Protein AF-A0A7V2H931-F1 (afdb_monomer_lite)

Foldseek 3Di:
DDDDPPPPPPPPVLVVLLVVLLVVLVCLLVVLLVVLVVVVLPPDPLSCLSNVLSVQLVVLSVVCVVDLAQVSLVSNLVSLVVLLVQLVVQLVVLLVVLLVVLCVVPVPDDPVVSSVCSCPDPPVNSNSSVSSNVSSVSSVSSSVVRPNNDDPPDD

pLDDT: mean 90.95, std 13.72, range [40.28, 98.75]

Structure (mmCIF, N/CA/C/O backbone):
data_AF-A0A7V2H931-F1
#
_entry.id   AF-A0A7V2H931-F1
#
loop_
_atom_site.group_PDB
_atom_site.id
_atom_site.type_symbol
_atom_site.label_atom_id
_atom_site.label_alt_id
_atom_site.label_comp_id
_atom_site.label_asym_id
_atom_site.label_entity_id
_atom_site.label_seq_id
_atom_site.pdbx_PDB_ins_code
_atom_site.Cartn_x
_atom_site.Cartn_y
_atom_site.Cartn_z
_atom_site.occupancy
_atom_site.B_iso_or_equiv
_atom_site.auth_seq_id
_atom_site.auth_comp_id
_atom_site.auth_asym_id
_atom_site.auth_atom_id
_atom_site.pdbx_PDB_model_num
ATOM 1 N N . MET A 1 1 ? -4.716 -12.728 55.511 1.00 48.19 1 MET A N 1
ATOM 2 C CA . MET A 1 1 ? -3.733 -12.574 54.416 1.00 48.19 1 MET A CA 1
ATOM 3 C C . MET A 1 1 ? -4.238 -13.385 53.232 1.00 48.19 1 MET A C 1
ATOM 5 O O . MET A 1 1 ? -4.084 -14.595 53.229 1.00 48.19 1 MET A O 1
ATOM 9 N N . SER A 1 2 ? -4.952 -12.740 52.305 1.00 45.22 2 SER A N 1
ATOM 10 C CA . SER A 1 2 ? -5.508 -13.366 51.097 1.00 45.22 2 SER A CA 1
ATOM 11 C C . SER A 1 2 ? -4.669 -12.913 49.911 1.00 45.22 2 SER A C 1
ATOM 13 O O . SER A 1 2 ? -4.841 -11.803 49.411 1.00 45.22 2 SER A O 1
ATOM 15 N N . ASN A 1 3 ? -3.719 -13.759 49.526 1.00 56.00 3 ASN A N 1
ATOM 16 C CA . ASN A 1 3 ? -2.881 -13.583 48.352 1.00 56.00 3 ASN A CA 1
ATOM 17 C C . ASN A 1 3 ? -3.693 -14.025 47.123 1.00 56.00 3 ASN A C 1
ATOM 19 O O . ASN A 1 3 ? -3.923 -15.217 46.941 1.00 56.00 3 ASN A O 1
ATOM 23 N N . GLY A 1 4 ? -4.213 -13.078 46.341 1.00 46.97 4 GLY A N 1
ATOM 24 C CA . GLY A 1 4 ? -5.075 -13.394 45.193 1.00 46.97 4 GLY A CA 1
ATOM 25 C C . GLY A 1 4 ? -5.159 -12.320 44.108 1.00 46.97 4 GLY A C 1
ATOM 26 O O . GLY A 1 4 ? -5.902 -12.487 43.147 1.00 46.97 4 GLY A O 1
ATOM 27 N N . SER A 1 5 ? -4.408 -11.220 44.221 1.00 52.66 5 SER A N 1
ATOM 28 C CA . SER A 1 5 ? -4.374 -10.153 43.208 1.00 52.66 5 SER A CA 1
ATOM 29 C C . SER A 1 5 ? -3.310 -10.365 42.121 1.00 52.66 5 SER A C 1
ATOM 31 O O . SER A 1 5 ? -3.172 -9.527 41.232 1.00 52.66 5 SER A O 1
ATOM 33 N N . GLU A 1 6 ? -2.597 -11.495 42.129 1.00 48.12 6 GLU A N 1
ATOM 34 C CA . GLU A 1 6 ? -1.567 -11.848 41.139 1.00 48.12 6 GLU A CA 1
ATOM 35 C C . GLU A 1 6 ? -2.124 -12.547 39.886 1.00 48.12 6 GLU A C 1
ATOM 37 O O . GLU A 1 6 ? -1.419 -13.269 39.184 1.00 48.12 6 GLU A O 1
ATOM 42 N N . SER A 1 7 ? -3.376 -12.272 39.517 1.00 47.91 7 SER A N 1
ATOM 43 C CA . SER A 1 7 ? -3.783 -12.399 38.116 1.00 47.91 7 SER A CA 1
ATOM 44 C C . SER A 1 7 ? -3.151 -11.240 37.346 1.00 47.91 7 SER A C 1
ATOM 46 O O . SER A 1 7 ? -3.799 -10.233 37.047 1.00 47.91 7 SER A O 1
ATOM 48 N N . SER A 1 8 ? -1.854 -11.388 37.068 1.00 49.25 8 SER A N 1
ATOM 49 C CA . SER A 1 8 ? -1.109 -10.673 36.040 1.00 49.25 8 SER A CA 1
ATOM 50 C C . SER A 1 8 ? -2.055 -10.246 34.923 1.00 49.25 8 SER A C 1
ATOM 52 O O . SER A 1 8 ? -2.724 -11.084 34.315 1.00 49.25 8 SER A O 1
ATOM 54 N N . ARG A 1 9 ? -2.144 -8.933 34.680 1.00 52.16 9 ARG A N 1
ATOM 55 C CA . ARG A 1 9 ? -2.719 -8.375 33.456 1.00 52.16 9 ARG A CA 1
ATOM 56 C C . ARG A 1 9 ? -1.958 -9.011 32.297 1.00 52.16 9 ARG A C 1
ATOM 58 O O . ARG A 1 9 ? -0.951 -8.461 31.853 1.00 52.16 9 ARG A O 1
ATOM 65 N N . ALA A 1 10 ? -2.399 -10.173 31.831 1.00 57.00 10 ALA A N 1
ATOM 66 C CA . ALA A 1 10 ? -1.926 -10.748 30.595 1.00 57.00 10 ALA A CA 1
ATOM 67 C C . ALA A 1 10 ? -2.276 -9.708 29.532 1.00 57.00 10 ALA A C 1
ATOM 69 O O . ALA A 1 10 ? -3.439 -9.550 29.160 1.00 57.00 10 ALA A O 1
ATOM 70 N N . ARG A 1 11 ? -1.289 -8.884 29.158 1.00 66.62 11 ARG A N 1
ATOM 71 C CA . ARG A 1 11 ? -1.428 -7.895 28.091 1.00 66.62 11 ARG A CA 1
ATOM 72 C C . ARG A 1 11 ? -1.966 -8.664 26.900 1.00 66.62 11 ARG A C 1
ATOM 74 O O . ARG A 1 11 ? -1.282 -9.582 26.467 1.00 66.62 11 ARG A O 1
ATOM 81 N N . ASP A 1 12 ? -3.169 -8.326 26.429 1.00 77.81 12 ASP A N 1
ATOM 82 C CA . ASP A 1 12 ? -3.770 -8.957 25.251 1.00 77.81 12 ASP A CA 1
ATOM 83 C C . ASP A 1 12 ? -2.743 -8.888 24.108 1.00 77.81 12 ASP A C 1
ATOM 85 O O . ASP A 1 12 ? -2.506 -7.792 23.582 1.00 77.81 12 ASP A O 1
ATOM 89 N N . PRO A 1 13 ? -2.096 -10.008 23.727 1.00 84.00 13 PRO A N 1
ATOM 90 C CA . PRO A 1 13 ? -1.042 -9.979 22.719 1.00 84.00 13 PRO A CA 1
ATOM 91 C C . PRO A 1 13 ? -1.570 -9.440 21.389 1.00 84.00 13 PRO A C 1
ATOM 93 O O . PRO A 1 13 ? -0.847 -8.770 20.651 1.00 84.00 13 PRO A O 1
ATOM 96 N N . ALA A 1 14 ? -2.865 -9.638 21.117 1.00 88.94 14 ALA A N 1
ATOM 97 C CA . ALA A 1 14 ? -3.512 -9.119 19.925 1.00 88.94 14 ALA A CA 1
ATOM 98 C C . ALA A 1 14 ? -3.612 -7.586 19.932 1.00 88.94 14 ALA A C 1
ATOM 100 O O . ALA A 1 14 ? -3.558 -6.970 18.871 1.00 88.94 14 ALA A O 1
ATOM 101 N N . ALA A 1 15 ? -3.737 -6.935 21.094 1.00 90.00 15 ALA A N 1
ATOM 102 C CA . ALA A 1 15 ? -3.706 -5.475 21.182 1.00 90.00 15 ALA A CA 1
ATOM 103 C C . ALA A 1 15 ? -2.318 -4.915 20.829 1.00 90.00 15 ALA A C 1
ATOM 105 O O . ALA A 1 15 ? -2.230 -3.955 20.065 1.00 90.00 15 ALA A O 1
ATOM 106 N N . GLY A 1 16 ? -1.248 -5.551 21.320 1.00 94.50 16 GLY A N 1
ATOM 107 C CA . GLY A 1 16 ? 0.129 -5.184 20.977 1.00 94.50 16 GLY A CA 1
ATOM 108 C C . GLY A 1 16 ? 0.431 -5.369 19.489 1.00 94.50 16 GLY A C 1
ATOM 109 O O . GLY A 1 16 ? 0.911 -4.443 18.840 1.00 94.50 16 GLY A O 1
ATOM 110 N N . ILE A 1 17 ? 0.067 -6.524 18.922 1.00 96.19 17 ILE A N 1
ATOM 111 C CA . ILE A 1 17 ? 0.241 -6.803 17.487 1.00 96.19 17 ILE A CA 1
ATOM 112 C C . ILE A 1 17 ? -0.543 -5.799 16.633 1.00 96.19 17 ILE A C 1
ATOM 114 O O . ILE A 1 17 ? 0.001 -5.270 15.669 1.00 96.19 17 ILE A O 1
ATOM 118 N N . ARG A 1 18 ? -1.789 -5.469 16.999 1.00 95.62 18 ARG A N 1
ATOM 119 C CA . ARG A 1 18 ? -2.581 -4.454 16.282 1.00 95.62 18 ARG A CA 1
ATOM 120 C C . ARG A 1 18 ? -1.909 -3.086 16.276 1.00 95.62 18 ARG A C 1
ATOM 122 O O . ARG A 1 18 ? -1.951 -2.417 15.251 1.00 95.62 18 ARG A O 1
ATOM 129 N N . LEU A 1 19 ? -1.287 -2.677 17.383 1.00 96.12 19 LEU A N 1
ATOM 130 C CA . LEU A 1 19 ? -0.552 -1.414 17.437 1.00 96.12 19 LEU A CA 1
ATOM 131 C C . LEU A 1 19 ? 0.675 -1.435 16.516 1.00 96.12 19 LEU A C 1
ATOM 133 O O . LEU A 1 19 ? 0.902 -0.467 15.799 1.00 96.12 19 LEU A O 1
ATOM 137 N N . ILE A 1 20 ? 1.426 -2.539 16.495 1.00 98.19 20 ILE A N 1
ATOM 138 C CA . ILE A 1 20 ? 2.578 -2.703 15.596 1.00 98.19 20 ILE A CA 1
ATOM 139 C C . ILE A 1 20 ? 2.128 -2.662 14.132 1.00 98.19 20 ILE A C 1
ATOM 141 O O . ILE A 1 20 ? 2.718 -1.941 13.334 1.00 98.19 20 ILE A O 1
ATOM 145 N N . LEU A 1 21 ? 1.059 -3.383 13.781 1.00 98.31 21 LEU A N 1
ATOM 146 C CA . LEU A 1 21 ? 0.507 -3.388 12.423 1.00 98.31 21 LEU A CA 1
ATOM 147 C C . LEU A 1 21 ? -0.019 -2.007 12.018 1.00 98.31 21 LEU A C 1
ATOM 149 O O . LEU A 1 21 ? 0.207 -1.585 10.891 1.00 98.31 21 LEU A O 1
ATOM 153 N N . LEU A 1 22 ? -0.668 -1.283 12.935 1.00 98.19 22 LEU A N 1
ATOM 154 C CA . LEU A 1 22 ? -1.112 0.090 12.702 1.00 98.19 22 LEU A CA 1
ATOM 155 C C . LEU A 1 22 ? 0.074 1.029 12.450 1.00 98.19 22 LEU A C 1
ATOM 157 O O . LEU A 1 22 ? 0.026 1.826 11.519 1.00 98.19 22 LEU A O 1
ATOM 161 N N . ALA A 1 23 ? 1.136 0.928 13.253 1.00 98.38 23 ALA A N 1
ATOM 162 C CA . ALA A 1 23 ? 2.340 1.735 13.080 1.00 98.38 23 ALA A CA 1
ATOM 163 C C . ALA A 1 23 ? 3.045 1.422 11.751 1.00 98.38 23 ALA A C 1
ATOM 165 O O . ALA A 1 23 ? 3.397 2.342 11.017 1.00 98.38 23 ALA A O 1
ATOM 166 N N . ALA A 1 24 ? 3.190 0.137 11.411 1.00 98.50 24 ALA A N 1
ATOM 167 C CA . ALA A 1 24 ? 3.760 -0.301 10.140 1.00 98.50 24 ALA A CA 1
ATOM 168 C C . ALA A 1 24 ? 2.930 0.191 8.945 1.00 98.50 24 ALA A C 1
ATOM 170 O O . ALA A 1 24 ? 3.490 0.680 7.968 1.00 98.50 24 ALA A O 1
ATOM 171 N N . LEU A 1 25 ? 1.600 0.116 9.040 1.00 98.50 25 LEU A N 1
ATOM 172 C CA . LEU A 1 25 ? 0.691 0.597 8.006 1.00 98.50 25 LEU A CA 1
ATOM 173 C C . LEU A 1 25 ? 0.769 2.116 7.837 1.00 98.50 25 LEU A C 1
ATOM 175 O O . LEU A 1 25 ? 0.862 2.595 6.714 1.00 98.50 25 LEU A O 1
ATOM 179 N N . ALA A 1 26 ? 0.759 2.873 8.937 1.00 98.44 26 ALA A N 1
ATOM 180 C CA . ALA A 1 26 ? 0.843 4.331 8.901 1.00 98.44 26 ALA A CA 1
ATOM 181 C C . ALA A 1 26 ? 2.182 4.808 8.321 1.00 98.44 26 ALA A C 1
ATOM 183 O O . ALA A 1 26 ? 2.197 5.677 7.451 1.00 98.44 26 ALA A O 1
ATOM 184 N N . LEU A 1 27 ? 3.293 4.208 8.763 1.00 98.62 27 LEU A N 1
ATOM 185 C CA . LEU A 1 27 ? 4.620 4.511 8.232 1.00 98.62 27 LEU A CA 1
ATOM 186 C C . LEU A 1 27 ? 4.723 4.135 6.753 1.00 98.62 27 LEU A C 1
ATOM 188 O O . LEU A 1 27 ? 5.243 4.915 5.965 1.00 98.62 27 LEU A O 1
ATOM 192 N N . GLY A 1 28 ? 4.199 2.969 6.377 1.00 98.56 28 GLY A N 1
ATOM 193 C CA . GLY A 1 28 ? 4.190 2.502 4.998 1.00 98.56 28 GLY A CA 1
ATOM 194 C C . GLY A 1 28 ? 3.378 3.408 4.072 1.00 98.56 28 GLY A C 1
ATOM 195 O O . GLY A 1 28 ? 3.885 3.821 3.038 1.00 98.56 28 GLY A O 1
ATOM 196 N N . ILE A 1 29 ? 2.164 3.805 4.471 1.00 98.62 29 ILE A N 1
ATOM 197 C CA . ILE A 1 29 ? 1.335 4.747 3.702 1.00 98.62 29 ILE A CA 1
ATOM 198 C C . ILE A 1 29 ? 2.049 6.090 3.527 1.00 98.62 29 ILE A C 1
ATOM 200 O O . ILE A 1 29 ? 2.100 6.611 2.415 1.00 98.62 29 ILE A O 1
ATOM 204 N N . ALA A 1 30 ? 2.606 6.649 4.607 1.00 98.44 30 ALA A N 1
ATOM 205 C CA . ALA A 1 30 ? 3.312 7.924 4.547 1.00 98.44 30 ALA A CA 1
ATOM 206 C C . ALA A 1 30 ? 4.571 7.834 3.672 1.00 98.44 30 ALA A C 1
ATOM 208 O O . ALA A 1 30 ? 4.785 8.694 2.823 1.00 98.44 30 ALA A O 1
ATOM 209 N N . GLY A 1 31 ? 5.370 6.778 3.844 1.00 98.38 31 GLY A N 1
ATOM 210 C CA . GLY A 1 31 ? 6.585 6.537 3.070 1.00 98.38 31 GLY A CA 1
ATOM 211 C C . GLY A 1 31 ? 6.301 6.392 1.579 1.00 98.38 31 GLY A C 1
ATOM 212 O O . GLY A 1 31 ? 6.904 7.105 0.785 1.00 98.38 31 GLY A O 1
ATOM 213 N N . THR A 1 32 ? 5.334 5.552 1.200 1.00 98.00 32 THR A N 1
ATOM 214 C CA . THR A 1 32 ? 4.946 5.374 -0.207 1.00 98.00 32 THR A CA 1
ATOM 215 C C . THR A 1 32 ? 4.360 6.657 -0.798 1.00 98.00 32 THR A C 1
ATOM 217 O O . THR A 1 32 ? 4.687 7.010 -1.923 1.00 98.00 32 THR A O 1
ATOM 220 N N . ALA A 1 33 ? 3.536 7.404 -0.055 1.00 97.88 33 ALA A N 1
ATOM 221 C CA . ALA A 1 33 ? 3.006 8.678 -0.546 1.00 97.88 33 ALA A CA 1
ATOM 222 C C . ALA A 1 33 ? 4.121 9.710 -0.794 1.00 97.88 33 ALA A C 1
ATOM 224 O O . ALA A 1 33 ? 4.112 10.385 -1.821 1.00 97.88 33 ALA A O 1
ATOM 225 N N . ILE A 1 34 ? 5.088 9.813 0.124 1.00 98.06 34 ILE A N 1
ATOM 226 C CA . ILE A 1 34 ? 6.258 10.686 -0.032 1.00 98.06 34 ILE A CA 1
ATOM 227 C C . ILE A 1 34 ? 7.090 10.243 -1.237 1.00 98.06 34 ILE A C 1
ATOM 229 O O . ILE A 1 34 ? 7.448 11.082 -2.055 1.00 98.06 34 ILE A O 1
ATOM 233 N N . GLU A 1 35 ? 7.366 8.946 -1.372 1.00 96.19 35 GLU A N 1
ATOM 234 C CA . GLU A 1 35 ? 8.115 8.392 -2.501 1.00 96.19 35 GLU A CA 1
ATOM 235 C C . GLU A 1 35 ? 7.466 8.756 -3.840 1.00 96.19 35 GLU A C 1
ATOM 237 O O . GLU A 1 35 ? 8.148 9.311 -4.695 1.00 96.19 35 GLU A O 1
ATOM 242 N N . LEU A 1 36 ? 6.151 8.552 -3.992 1.00 95.81 36 LEU A N 1
ATOM 243 C CA . LEU A 1 36 ? 5.412 8.896 -5.215 1.00 95.81 36 LEU A CA 1
ATOM 244 C C . LEU A 1 36 ? 5.541 10.377 -5.590 1.00 95.81 36 LEU A C 1
ATOM 246 O O . LEU A 1 36 ? 5.723 10.706 -6.762 1.00 95.81 36 LEU A O 1
ATOM 250 N N . VAL A 1 37 ? 5.472 11.268 -4.597 1.00 96.38 37 VAL A N 1
ATOM 251 C CA . VAL A 1 37 ? 5.662 12.711 -4.806 1.00 96.38 37 VAL A CA 1
ATOM 252 C C . VAL A 1 37 ? 7.107 13.016 -5.209 1.00 96.38 37 VAL A C 1
ATOM 254 O O . VAL A 1 37 ? 7.330 13.792 -6.134 1.00 96.38 37 VAL A O 1
ATOM 257 N N . LEU A 1 38 ? 8.093 12.404 -4.546 1.00 96.06 38 LEU A N 1
ATOM 258 C CA . LEU A 1 38 ? 9.514 12.651 -4.809 1.00 96.06 38 LEU A CA 1
ATOM 259 C C . LEU A 1 38 ? 9.964 12.159 -6.188 1.00 96.06 38 LEU A C 1
ATOM 261 O O . LEU A 1 38 ? 10.839 12.781 -6.786 1.00 96.06 38 LEU A O 1
ATOM 265 N N . ILE A 1 39 ? 9.373 11.075 -6.697 1.00 93.50 39 ILE A N 1
ATOM 266 C CA . ILE A 1 39 ? 9.675 10.542 -8.035 1.00 93.50 39 ILE A CA 1
ATOM 267 C C . ILE A 1 39 ? 8.801 11.156 -9.142 1.00 93.50 39 ILE A C 1
ATOM 269 O O . ILE A 1 39 ? 8.842 10.683 -10.273 1.00 93.50 39 ILE A O 1
ATOM 273 N N . ASN A 1 40 ? 8.009 12.186 -8.822 1.00 91.94 40 ASN A N 1
ATOM 274 C CA . ASN A 1 40 ? 7.086 12.859 -9.737 1.00 91.94 40 ASN A CA 1
ATOM 275 C C . ASN A 1 40 ? 6.081 11.917 -10.426 1.00 91.94 40 ASN A C 1
ATOM 277 O O . ASN A 1 40 ? 5.724 12.121 -11.581 1.00 91.94 40 ASN A O 1
ATOM 281 N N . HIS A 1 41 ? 5.587 10.891 -9.727 1.00 91.94 41 HIS A N 1
ATOM 282 C CA . HIS A 1 41 ? 4.593 9.961 -10.276 1.00 91.94 41 HIS A CA 1
ATOM 283 C C . HIS A 1 41 ? 3.179 10.564 -10.240 1.00 91.94 41 HIS A C 1
ATOM 285 O O . HIS A 1 41 ? 2.275 10.000 -9.630 1.00 91.94 41 HIS A O 1
ATOM 291 N N . LEU A 1 42 ? 3.015 11.765 -10.803 1.00 90.94 42 LEU A N 1
ATOM 292 C CA . LEU A 1 42 ? 1.788 12.574 -10.781 1.00 90.94 42 LEU A CA 1
ATOM 293 C C . LEU A 1 42 ? 1.566 13.345 -12.100 1.00 90.94 42 LEU A C 1
ATOM 295 O O . LEU A 1 42 ? 0.765 14.282 -12.139 1.00 90.94 42 LEU A O 1
ATOM 299 N N . GLU A 1 43 ? 2.277 12.976 -13.164 1.00 90.12 43 GLU A N 1
ATOM 300 C CA . GLU A 1 43 ? 2.242 13.633 -14.476 1.00 90.12 43 GLU A CA 1
ATOM 301 C C . GLU A 1 43 ? 0.944 13.330 -15.239 1.00 90.12 43 GLU A C 1
ATOM 303 O O . GLU A 1 43 ? 0.375 14.231 -15.854 1.00 90.12 43 GLU A O 1
ATOM 308 N N . ASP A 1 44 ? 0.417 12.109 -15.110 1.00 91.56 44 ASP A N 1
ATOM 309 C CA . ASP A 1 44 ? -0.825 11.674 -15.759 1.00 91.56 44 ASP A CA 1
ATOM 310 C C . ASP A 1 44 ? -1.926 11.326 -14.758 1.00 91.56 44 ASP A C 1
ATOM 312 O O . ASP A 1 44 ? -1.674 10.873 -13.642 1.00 91.56 44 ASP A O 1
ATOM 316 N N . TRP A 1 45 ? -3.191 11.454 -15.172 1.00 91.31 45 TRP A N 1
ATOM 317 C CA . TRP A 1 45 ? -4.348 11.225 -14.292 1.00 91.31 45 TRP A CA 1
ATOM 318 C C . TRP A 1 45 ? -4.375 9.816 -13.665 1.00 91.31 45 TRP A C 1
ATOM 320 O O . TRP A 1 45 ? -4.830 9.659 -12.533 1.00 91.31 45 TRP A O 1
ATOM 330 N N . GLN A 1 46 ? -3.860 8.795 -14.361 1.00 91.69 46 GLN A N 1
ATOM 331 C CA . GLN A 1 46 ? -3.751 7.425 -13.839 1.00 91.69 46 GLN A CA 1
ATOM 332 C C . GLN A 1 46 ? -2.734 7.328 -12.695 1.00 91.69 46 GLN A C 1
ATOM 334 O O . GLN A 1 46 ? -2.948 6.574 -11.746 1.00 91.69 46 GLN A O 1
ATOM 339 N N . GLN A 1 47 ? -1.674 8.138 -12.733 1.00 93.62 47 GLN A N 1
ATOM 340 C CA . GLN A 1 47 ? -0.624 8.164 -11.714 1.00 93.62 47 GLN A CA 1
ATOM 341 C C . GLN A 1 47 ? -1.103 8.791 -10.390 1.00 93.62 47 GLN A C 1
ATOM 343 O O . GLN A 1 47 ? -0.509 8.572 -9.337 1.00 93.62 47 GLN A O 1
ATOM 348 N N . TRP A 1 48 ? -2.249 9.487 -10.391 1.00 96.12 48 TRP A N 1
ATOM 349 C CA . TRP A 1 48 ? -2.900 9.966 -9.164 1.00 96.12 48 TRP A CA 1
ATOM 350 C C . TRP A 1 48 ? -3.630 8.862 -8.389 1.00 96.12 48 TRP A C 1
ATOM 352 O O . TRP A 1 48 ? -3.884 9.024 -7.191 1.00 96.12 48 TRP A O 1
ATOM 362 N N . ILE A 1 49 ? -3.969 7.736 -9.035 1.00 95.88 49 ILE A N 1
ATOM 363 C CA . ILE A 1 49 ? -4.746 6.646 -8.421 1.00 95.88 49 ILE A CA 1
ATOM 364 C C . ILE A 1 49 ? -4.078 6.124 -7.132 1.00 95.88 49 ILE A C 1
ATOM 366 O O . ILE A 1 49 ? -4.768 6.070 -6.107 1.00 95.88 49 ILE A O 1
ATOM 370 N N . PRO A 1 50 ? -2.768 5.792 -7.111 1.00 96.56 50 PRO A N 1
ATOM 371 C CA . PRO A 1 50 ? -2.075 5.375 -5.893 1.00 96.56 50 PRO A CA 1
ATOM 372 C C . PRO A 1 50 ? -2.180 6.398 -4.759 1.00 96.56 50 PRO A C 1
ATOM 374 O O . PRO A 1 50 ? -2.513 6.033 -3.632 1.00 96.56 50 PRO A O 1
ATOM 377 N N . LEU A 1 51 ? -1.955 7.684 -5.047 1.00 97.56 51 LEU A N 1
ATOM 378 C CA . LEU A 1 51 ? -1.947 8.732 -4.027 1.00 97.56 51 LEU A CA 1
ATOM 379 C C . LEU A 1 51 ? -3.339 8.942 -3.415 1.00 97.56 51 LEU A C 1
ATOM 381 O O . LEU A 1 51 ? -3.476 9.030 -2.193 1.00 97.56 51 LEU A O 1
ATOM 385 N N . VAL A 1 52 ? -4.387 8.952 -4.243 1.00 97.94 52 VAL A N 1
ATOM 386 C CA . VAL A 1 52 ? -5.778 9.049 -3.775 1.00 97.94 52 VAL A CA 1
ATOM 387 C C . VAL A 1 52 ? -6.162 7.826 -2.939 1.00 97.94 52 VAL A C 1
ATOM 389 O O . VAL A 1 52 ? -6.784 7.971 -1.884 1.00 97.94 52 VAL A O 1
ATOM 392 N N . ALA A 1 53 ? -5.759 6.622 -3.356 1.00 98.19 53 ALA A N 1
ATOM 393 C CA . ALA A 1 53 ? -6.032 5.396 -2.611 1.00 98.19 53 ALA A CA 1
ATOM 394 C C . ALA A 1 53 ? -5.318 5.370 -1.245 1.00 98.19 53 ALA A C 1
ATOM 396 O O . ALA A 1 53 ? -5.914 4.9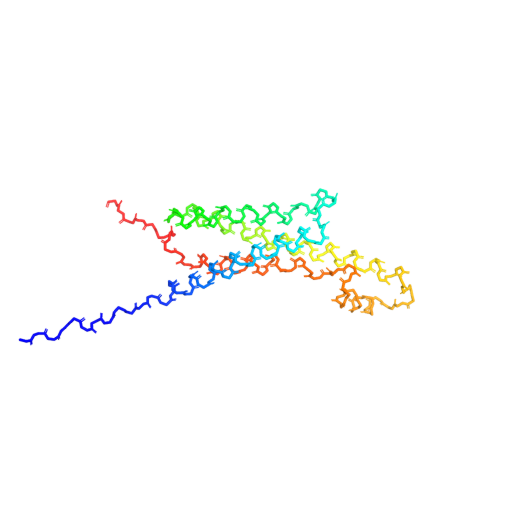59 -0.241 1.00 98.19 53 ALA A O 1
ATOM 397 N N . LEU A 1 54 ? -4.074 5.857 -1.177 1.00 98.56 54 LEU A N 1
ATOM 398 C CA . LEU A 1 54 ? -3.318 6.024 0.068 1.00 98.56 54 LEU A CA 1
ATOM 399 C C . LEU A 1 54 ? -3.973 7.059 0.993 1.00 98.56 54 LEU A C 1
ATOM 401 O O . LEU A 1 54 ? -4.138 6.795 2.186 1.00 98.56 54 LEU A O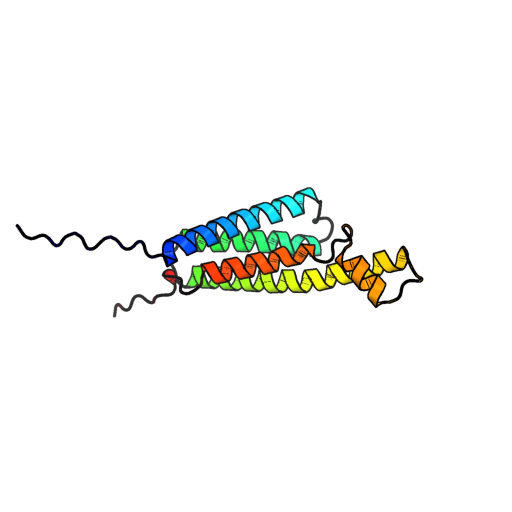 1
ATOM 405 N N . ALA A 1 55 ? -4.422 8.195 0.454 1.00 98.50 55 ALA A N 1
ATOM 406 C CA . ALA A 1 55 ? -5.119 9.223 1.224 1.00 98.50 55 ALA A CA 1
ATOM 407 C C . ALA A 1 55 ? -6.454 8.711 1.796 1.00 98.50 55 ALA A C 1
ATOM 409 O O . ALA A 1 55 ? -6.711 8.848 2.993 1.00 98.50 55 ALA A O 1
ATOM 410 N N . ALA A 1 56 ? -7.279 8.048 0.979 1.00 98.56 56 ALA A N 1
ATOM 411 C CA . ALA A 1 56 ? -8.529 7.434 1.432 1.00 98.56 56 ALA A CA 1
ATOM 412 C C . ALA A 1 56 ? -8.285 6.372 2.522 1.00 98.56 56 ALA A C 1
ATOM 414 O O . ALA A 1 56 ? -9.008 6.300 3.521 1.00 98.56 56 ALA A O 1
ATOM 415 N N . SER A 1 57 ? -7.220 5.585 2.370 1.00 98.56 57 SER A N 1
ATOM 416 C CA . SER A 1 57 ? -6.785 4.610 3.371 1.00 98.56 57 SER A CA 1
ATOM 417 C C . SER A 1 57 ? -6.387 5.279 4.688 1.00 98.56 57 SER A C 1
ATOM 419 O O . SER A 1 57 ? -6.867 4.877 5.746 1.00 98.56 57 SER A O 1
ATOM 421 N N . ALA A 1 58 ? -5.582 6.344 4.648 1.00 98.62 58 ALA A N 1
ATOM 422 C CA . ALA A 1 58 ? -5.198 7.097 5.841 1.00 98.62 58 ALA A CA 1
ATOM 423 C C . ALA A 1 58 ? -6.421 7.666 6.582 1.00 98.62 58 ALA A C 1
ATOM 425 O O . ALA A 1 58 ? -6.519 7.547 7.806 1.00 98.62 58 ALA A O 1
ATOM 426 N N . LEU A 1 59 ? -7.388 8.224 5.843 1.00 98.56 59 LEU A N 1
ATOM 427 C CA . LEU A 1 59 ? -8.621 8.773 6.410 1.00 98.56 59 LEU A CA 1
ATOM 428 C C . LEU A 1 59 ? -9.482 7.697 7.082 1.00 98.56 59 LEU A C 1
ATOM 430 O O . LEU A 1 59 ? -9.967 7.906 8.196 1.00 98.56 59 LEU A O 1
ATOM 434 N N . THR A 1 60 ? -9.656 6.531 6.451 1.00 98.19 60 THR A N 1
ATOM 435 C CA . THR A 1 60 ? -10.439 5.433 7.046 1.00 98.19 60 THR A CA 1
ATOM 436 C C . THR A 1 60 ? -9.759 4.835 8.276 1.00 98.19 60 THR A C 1
ATOM 438 O O . THR A 1 60 ? -10.446 4.526 9.250 1.00 98.19 60 THR A O 1
ATOM 441 N N . ILE A 1 61 ? -8.425 4.745 8.290 1.00 97.75 61 ILE A N 1
ATOM 442 C CA . ILE A 1 61 ? -7.649 4.301 9.459 1.00 97.75 61 ILE A CA 1
ATOM 443 C C . ILE A 1 61 ? -7.791 5.299 10.613 1.00 97.75 61 ILE A C 1
ATOM 445 O O . ILE A 1 61 ? -8.102 4.906 11.741 1.00 97.75 61 ILE A O 1
ATOM 449 N N . ALA A 1 62 ? -7.614 6.596 10.346 1.00 97.94 62 ALA A N 1
ATOM 450 C CA . ALA A 1 62 ? -7.800 7.639 11.352 1.00 97.94 62 ALA A CA 1
ATOM 451 C C . ALA A 1 62 ? -9.224 7.596 11.925 1.00 97.94 62 ALA A C 1
ATOM 453 O O . ALA A 1 62 ? -9.417 7.644 13.144 1.00 97.94 62 ALA A O 1
ATOM 454 N N . TRP A 1 63 ? -10.222 7.405 11.058 1.00 97.69 63 TRP A N 1
ATOM 455 C CA . TRP A 1 63 ? -11.607 7.232 11.472 1.00 97.69 63 TRP A CA 1
ATOM 456 C C . TRP A 1 63 ? -11.815 5.983 12.338 1.00 97.69 63 TRP A C 1
ATOM 458 O O . TRP A 1 63 ? -12.492 6.084 13.361 1.00 97.69 63 TRP A O 1
ATOM 468 N N . SER A 1 64 ? -11.216 4.833 12.008 1.00 95.94 64 SER A N 1
ATOM 469 C CA . SER A 1 64 ? -11.349 3.611 12.819 1.00 95.94 64 SER A CA 1
ATOM 470 C C . SER A 1 64 ? -10.654 3.702 14.177 1.00 95.94 64 SER A C 1
ATOM 472 O O . SER A 1 64 ? -11.123 3.111 15.152 1.00 95.94 64 SER A O 1
ATOM 474 N N . VAL A 1 65 ? -9.553 4.453 14.261 1.00 95.31 65 VAL A N 1
ATOM 475 C CA . VAL A 1 65 ? -8.870 4.740 15.531 1.00 95.31 65 VAL A CA 1
ATOM 476 C C . VAL A 1 65 ? -9.720 5.672 16.397 1.00 95.31 65 VAL A C 1
ATOM 478 O O . VAL A 1 65 ? -9.894 5.409 17.588 1.00 95.31 65 VAL A O 1
ATOM 481 N N . ALA A 1 66 ? -10.297 6.720 15.801 1.00 96.12 66 ALA A N 1
ATOM 482 C CA . ALA A 1 66 ? -11.151 7.677 16.502 1.00 96.12 66 ALA A CA 1
ATOM 483 C C . ALA A 1 66 ? -12.505 7.075 16.916 1.00 96.12 66 ALA A C 1
ATOM 485 O O . ALA A 1 66 ? -13.023 7.372 17.992 1.00 96.12 66 ALA A O 1
ATOM 486 N N . ARG A 1 67 ? -13.090 6.216 16.073 1.00 89.69 67 ARG A N 1
ATOM 487 C CA . ARG A 1 67 ? -14.378 5.557 16.310 1.00 89.69 67 ARG A CA 1
ATOM 488 C C . ARG A 1 67 ? -14.228 4.047 16.228 1.00 89.69 67 ARG A C 1
ATOM 490 O O . ARG A 1 67 ? -14.131 3.472 15.147 1.00 89.69 67 ARG A O 1
ATOM 497 N N . ARG A 1 68 ? -14.347 3.386 17.380 1.00 84.75 68 ARG A N 1
ATOM 498 C CA . ARG A 1 68 ? -14.305 1.920 17.527 1.00 84.75 68 ARG A CA 1
ATOM 499 C C . ARG A 1 68 ? -15.597 1.240 17.046 1.00 84.75 68 ARG A C 1
ATOM 501 O O . ARG A 1 68 ? -16.191 0.453 17.772 1.00 84.75 68 ARG A O 1
ATOM 508 N N . SER A 1 69 ? -16.047 1.568 15.837 1.00 92.75 69 SER A N 1
ATOM 509 C CA . SER A 1 69 ? -17.299 1.080 15.251 1.00 92.75 69 SER A CA 1
ATOM 510 C C . SER A 1 69 ? -17.056 0.036 14.165 1.00 92.75 69 SER A C 1
ATOM 512 O O . SER A 1 69 ? -16.028 0.063 13.483 1.00 92.75 69 SER A O 1
ATOM 514 N N . ALA A 1 70 ? -18.033 -0.849 13.957 1.00 95.19 70 ALA A N 1
ATOM 515 C CA . ALA A 1 70 ? -17.949 -1.873 12.921 1.00 95.19 70 ALA A CA 1
ATOM 516 C C . ALA A 1 70 ? -17.850 -1.251 11.524 1.00 95.19 70 ALA A C 1
ATOM 518 O O . ALA A 1 70 ? -17.047 -1.704 10.712 1.00 95.19 70 ALA A O 1
ATOM 519 N N . LEU A 1 71 ? -18.609 -0.180 11.270 1.00 96.56 71 LEU A N 1
ATOM 520 C CA . LEU A 1 71 ? -18.597 0.531 9.993 1.00 96.56 71 LEU A CA 1
ATOM 521 C C . LEU A 1 71 ? -17.205 1.080 9.656 1.00 96.56 71 LEU A C 1
ATOM 523 O O . LEU A 1 71 ? -16.726 0.856 8.549 1.00 96.56 71 LEU A O 1
ATOM 527 N N . ALA A 1 72 ? -16.533 1.730 10.610 1.00 96.25 72 ALA A N 1
ATOM 528 C CA . ALA A 1 72 ? -15.193 2.268 10.379 1.00 96.25 72 ALA A CA 1
ATOM 529 C C . ALA A 1 72 ? -14.175 1.154 10.072 1.00 96.25 72 ALA A C 1
ATOM 531 O O . ALA A 1 72 ? -13.370 1.283 9.155 1.00 96.25 72 ALA A O 1
ATOM 532 N N . VAL A 1 73 ? -14.259 0.012 10.768 1.00 97.44 73 VAL A N 1
ATOM 533 C CA . VAL A 1 73 ? -13.408 -1.155 10.470 1.00 97.44 73 VAL A CA 1
ATOM 534 C C . VAL A 1 73 ? -13.699 -1.722 9.076 1.00 97.44 73 VAL A C 1
ATOM 536 O O . VAL A 1 73 ? -12.768 -2.076 8.356 1.00 97.44 73 VAL A O 1
ATOM 539 N N . ARG A 1 74 ? -14.973 -1.805 8.667 1.00 98.06 74 ARG A N 1
ATOM 540 C CA . ARG A 1 74 ? -15.342 -2.259 7.316 1.00 98.06 74 ARG A CA 1
ATOM 541 C C . ARG A 1 74 ? -14.854 -1.298 6.236 1.00 98.06 74 ARG A C 1
ATOM 543 O O . ARG A 1 74 ? -14.379 -1.767 5.209 1.00 98.06 74 ARG A O 1
ATOM 550 N N . ALA A 1 75 ? -14.908 0.010 6.479 1.00 98.25 75 ALA A N 1
ATOM 551 C CA . ALA A 1 75 ? -14.359 1.006 5.563 1.00 98.25 75 ALA A CA 1
ATOM 552 C C . ALA A 1 75 ? -12.850 0.805 5.353 1.00 98.25 75 ALA A C 1
ATOM 554 O O . ALA A 1 75 ? -12.405 0.758 4.210 1.00 98.25 75 ALA A O 1
ATOM 555 N N . VAL A 1 76 ? -12.086 0.568 6.431 1.00 98.38 76 VAL A N 1
ATOM 556 C CA . VAL A 1 76 ? -10.662 0.200 6.319 1.00 98.38 76 VAL A CA 1
ATOM 557 C C . VAL A 1 76 ? -10.497 -1.059 5.469 1.00 98.38 76 VAL A C 1
ATOM 559 O O . VAL A 1 76 ? -9.710 -1.049 4.532 1.00 98.38 76 VAL A O 1
ATOM 562 N N . GLN A 1 77 ? -11.258 -2.127 5.729 1.00 98.69 77 GLN A N 1
ATOM 563 C CA . GLN A 1 77 ? -11.164 -3.372 4.950 1.00 98.69 77 GLN A CA 1
ATOM 564 C C . GLN A 1 77 ? -11.412 -3.162 3.453 1.00 98.69 77 GLN A C 1
ATOM 566 O O . GLN A 1 77 ? -10.670 -3.705 2.638 1.00 98.69 77 GLN A O 1
ATOM 571 N N . VAL A 1 78 ? -12.416 -2.360 3.092 1.00 98.75 78 VAL A N 1
ATOM 572 C CA . VAL A 1 78 ? -12.702 -2.017 1.692 1.00 98.75 78 VAL A CA 1
ATOM 573 C C . VAL A 1 78 ? -11.533 -1.250 1.074 1.00 98.75 78 VAL A C 1
ATOM 575 O O . VAL A 1 78 ? -11.079 -1.623 -0.005 1.00 98.75 78 VAL A O 1
ATOM 578 N N . CYS A 1 79 ? -10.988 -0.242 1.762 1.00 98.62 79 CYS A N 1
ATOM 579 C CA . CYS A 1 79 ? -9.811 0.488 1.283 1.00 98.62 79 CYS A CA 1
ATOM 580 C C . CYS A 1 79 ? -8.590 -0.426 1.116 1.00 98.62 79 CYS A C 1
ATOM 582 O O . CYS A 1 79 ? -7.894 -0.332 0.112 1.00 98.62 79 CYS A O 1
ATOM 584 N N . MET A 1 80 ? -8.357 -1.352 2.049 1.00 98.69 80 MET A N 1
ATOM 585 C CA . MET A 1 80 ? -7.236 -2.290 1.971 1.00 98.69 80 MET A CA 1
ATOM 586 C C . MET A 1 80 ? -7.373 -3.277 0.806 1.00 98.69 80 MET A C 1
ATOM 588 O O . MET A 1 80 ? -6.390 -3.557 0.125 1.00 98.69 80 MET A O 1
ATOM 592 N N . LEU A 1 81 ? -8.586 -3.772 0.535 1.00 98.75 81 LEU A N 1
ATOM 593 C CA . LEU A 1 81 ? -8.862 -4.565 -0.669 1.00 98.75 81 LEU A CA 1
ATOM 594 C C . LEU A 1 81 ? -8.654 -3.735 -1.942 1.00 98.75 81 LEU A C 1
ATOM 596 O O . LEU A 1 81 ? -8.096 -4.239 -2.913 1.00 98.75 81 LEU A O 1
ATOM 600 N N . GLY A 1 82 ? -9.043 -2.457 -1.913 1.00 98.56 82 GLY A N 1
ATOM 601 C CA . GLY A 1 82 ? -8.764 -1.499 -2.980 1.00 98.56 82 GLY A CA 1
ATOM 602 C C . GLY A 1 82 ? -7.266 -1.324 -3.242 1.00 98.56 82 GLY A C 1
ATOM 603 O O . GLY A 1 82 ? -6.852 -1.381 -4.394 1.00 98.56 82 GLY A O 1
ATOM 604 N N . LEU A 1 83 ? -6.442 -1.194 -2.195 1.00 98.69 83 LEU A N 1
ATOM 605 C CA . LEU A 1 83 ? -4.980 -1.124 -2.321 1.00 98.69 83 LEU A CA 1
ATOM 606 C C . LEU A 1 83 ? -4.377 -2.408 -2.904 1.00 98.69 83 LEU A C 1
ATOM 608 O O . LEU A 1 83 ? -3.474 -2.329 -3.733 1.00 98.69 83 LEU A O 1
ATOM 612 N N . ILE A 1 84 ? -4.893 -3.583 -2.523 1.00 98.75 84 ILE A N 1
ATOM 613 C CA . ILE A 1 84 ? -4.482 -4.863 -3.124 1.00 98.75 84 ILE A CA 1
ATOM 614 C C . ILE A 1 84 ? -4.804 -4.884 -4.614 1.00 98.75 84 ILE A C 1
ATOM 616 O O . ILE A 1 84 ? -3.924 -5.174 -5.420 1.00 98.75 84 ILE A O 1
ATOM 620 N N . ALA A 1 85 ? -6.038 -4.544 -4.986 1.00 98.38 85 ALA A N 1
ATOM 621 C CA . ALA A 1 85 ? -6.442 -4.508 -6.385 1.00 98.38 85 ALA A CA 1
ATOM 622 C C . ALA A 1 85 ? -5.602 -3.502 -7.189 1.00 98.38 85 ALA A C 1
ATOM 624 O O . ALA A 1 85 ? -5.060 -3.861 -8.231 1.00 98.38 85 ALA A O 1
ATOM 625 N N . ALA A 1 86 ? -5.432 -2.278 -6.67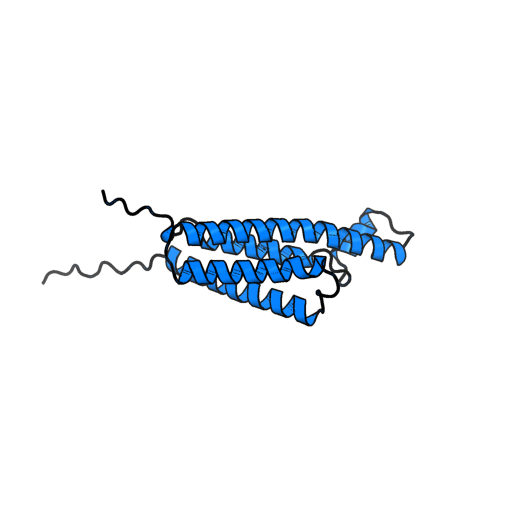9 1.00 97.25 86 ALA A N 1
ATOM 626 C CA . ALA A 1 86 ? -4.637 -1.236 -7.322 1.00 97.25 86 ALA A CA 1
ATOM 627 C C . ALA A 1 86 ? -3.165 -1.644 -7.480 1.00 97.25 86 ALA A C 1
ATOM 629 O O . ALA A 1 86 ? -2.599 -1.455 -8.550 1.00 97.25 86 ALA A O 1
ATOM 630 N N . GLY A 1 87 ? -2.560 -2.253 -6.456 1.00 97.75 87 GLY A N 1
ATOM 631 C CA . GLY A 1 87 ? -1.181 -2.734 -6.523 1.00 97.75 87 GLY A CA 1
ATOM 632 C C . GLY A 1 87 ? -0.990 -3.849 -7.550 1.00 97.75 87 GLY A C 1
ATOM 633 O O . GLY A 1 87 ? -0.060 -3.796 -8.347 1.00 97.75 87 GLY A O 1
ATOM 634 N N . LEU A 1 88 ? -1.892 -4.835 -7.585 1.00 97.81 88 LEU A N 1
ATOM 635 C CA . LEU A 1 88 ? -1.822 -5.936 -8.552 1.00 97.81 88 LEU A CA 1
ATOM 636 C C . LEU A 1 88 ? -2.040 -5.460 -9.994 1.00 97.81 88 LEU A C 1
ATOM 638 O O . LEU A 1 88 ? -1.305 -5.872 -10.889 1.00 97.81 88 LEU A O 1
ATOM 642 N N . VAL A 1 89 ? -3.018 -4.576 -10.217 1.00 97.56 89 VAL A N 1
ATOM 643 C CA . VAL A 1 89 ? -3.244 -3.952 -11.531 1.00 97.56 89 VAL A CA 1
ATOM 644 C C . VAL A 1 89 ? -2.035 -3.109 -11.932 1.00 97.56 89 VAL A C 1
ATOM 646 O O . VAL A 1 89 ? -1.548 -3.241 -13.052 1.00 97.56 89 VAL A O 1
ATOM 649 N N . GLY A 1 90 ? -1.504 -2.309 -11.005 1.00 96.31 90 GLY A N 1
ATOM 650 C CA . GLY A 1 90 ? -0.316 -1.492 -11.222 1.00 96.31 90 GLY A CA 1
ATOM 651 C C . GLY A 1 90 ? 0.897 -2.320 -11.636 1.00 96.31 90 GLY A C 1
ATOM 652 O O . GLY A 1 90 ? 1.589 -1.929 -12.567 1.00 96.31 90 GLY A O 1
ATOM 653 N N . VAL A 1 91 ? 1.130 -3.488 -11.020 1.00 97.19 91 VAL A N 1
ATOM 654 C CA . VAL A 1 91 ? 2.224 -4.396 -11.425 1.00 97.19 91 VAL A CA 1
ATOM 655 C C . VAL A 1 91 ? 2.062 -4.832 -12.878 1.00 97.19 91 VAL A C 1
ATOM 657 O O . VAL A 1 91 ? 3.043 -4.867 -13.610 1.00 97.19 91 VAL A O 1
ATOM 660 N N . GLY A 1 92 ? 0.839 -5.138 -13.319 1.00 96.50 92 GLY A N 1
ATOM 661 C CA . GLY A 1 92 ? 0.581 -5.488 -14.717 1.00 96.50 92 GLY A CA 1
ATOM 662 C C . GLY A 1 92 ? 0.904 -4.347 -15.685 1.00 96.50 92 GLY A C 1
ATOM 663 O O . GLY A 1 92 ? 1.554 -4.579 -16.704 1.00 96.50 92 GLY A O 1
ATOM 664 N N . LEU A 1 93 ? 0.491 -3.122 -15.347 1.00 95.38 93 LEU A N 1
ATOM 665 C CA . LEU A 1 93 ? 0.756 -1.927 -16.156 1.00 95.38 93 LEU A CA 1
ATOM 666 C C . LEU A 1 93 ? 2.257 -1.618 -16.216 1.00 95.38 93 LEU A C 1
ATOM 668 O O . LEU A 1 93 ? 2.830 -1.584 -17.301 1.00 95.38 93 LEU A O 1
ATOM 672 N N . HIS A 1 94 ? 2.911 -1.525 -15.056 1.00 95.56 94 HIS A N 1
ATOM 673 C CA . HIS A 1 94 ? 4.343 -1.245 -14.966 1.00 95.56 94 HIS A CA 1
ATOM 674 C C . HIS A 1 94 ? 5.183 -2.330 -15.640 1.00 95.56 94 HIS A C 1
ATOM 676 O O . HIS A 1 94 ? 6.160 -2.018 -16.307 1.00 95.56 94 HIS A O 1
ATOM 682 N N . LEU A 1 95 ? 4.819 -3.610 -15.504 1.00 96.50 95 LEU A N 1
ATOM 683 C CA . LEU A 1 95 ? 5.533 -4.687 -16.186 1.00 96.50 95 LEU A CA 1
ATOM 684 C C . LEU A 1 95 ? 5.415 -4.575 -17.708 1.00 96.50 95 LEU A C 1
ATOM 686 O O . LEU A 1 95 ? 6.388 -4.858 -18.402 1.00 96.50 95 LEU A O 1
ATOM 690 N N . SER A 1 96 ? 4.248 -4.179 -18.219 1.00 95.31 96 SER A N 1
ATOM 691 C CA . SER A 1 96 ? 4.030 -4.008 -19.660 1.00 95.31 96 SER A CA 1
ATOM 692 C C . SER A 1 96 ? 4.902 -2.874 -20.206 1.00 95.31 96 SER A C 1
ATOM 694 O O . SER A 1 96 ? 5.655 -3.098 -21.149 1.00 95.31 96 SER A O 1
ATOM 696 N N . GLU A 1 97 ? 4.917 -1.721 -19.533 1.00 93.88 97 GLU A N 1
ATOM 697 C CA . GLU A 1 97 ? 5.788 -0.586 -19.878 1.00 93.88 97 GLU A CA 1
ATOM 698 C C . GLU A 1 97 ? 7.279 -0.944 -19.769 1.00 93.88 97 GLU A C 1
ATOM 700 O O . GLU A 1 97 ? 8.076 -0.619 -20.649 1.00 93.88 97 GLU A O 1
ATOM 705 N N . SER A 1 98 ? 7.679 -1.665 -18.714 1.00 95.50 98 SER A N 1
ATOM 706 C CA . SER A 1 98 ? 9.055 -2.148 -18.575 1.00 95.50 98 SER A CA 1
ATOM 707 C C . SER A 1 98 ? 9.446 -3.082 -19.717 1.00 95.50 98 SER A C 1
ATOM 709 O O . SER A 1 98 ? 10.571 -2.998 -20.201 1.00 95.50 98 SER A O 1
ATOM 711 N N . LEU A 1 99 ? 8.561 -3.990 -20.137 1.00 96.19 99 LEU A N 1
ATOM 712 C CA . LEU A 1 99 ? 8.829 -4.916 -21.238 1.00 96.19 99 LEU A CA 1
ATOM 713 C C . LEU A 1 99 ? 9.018 -4.170 -22.560 1.00 96.19 99 LEU A C 1
ATOM 715 O O . LEU A 1 99 ? 10.017 -4.421 -23.231 1.00 96.19 99 LEU A O 1
ATOM 719 N N . GLU A 1 100 ? 8.118 -3.240 -22.884 1.00 94.94 100 GLU A N 1
ATOM 720 C CA . GLU A 1 100 ? 8.200 -2.402 -24.088 1.00 94.94 100 GLU A CA 1
ATOM 721 C C . GLU A 1 100 ? 9.517 -1.615 -24.113 1.00 94.94 100 GLU A C 1
ATOM 723 O O . GLU A 1 100 ? 10.283 -1.703 -25.073 1.00 94.94 100 GLU A O 1
ATOM 728 N N . PHE A 1 101 ? 9.865 -0.964 -23.001 1.00 95.12 101 PHE A N 1
ATOM 729 C CA . PHE A 1 101 ? 11.118 -0.222 -22.885 1.00 95.12 101 PHE A CA 1
ATOM 730 C C . PHE A 1 101 ? 12.362 -1.116 -23.048 1.00 95.12 101 PHE A C 1
ATOM 732 O O . PHE A 1 101 ? 13.336 -0.742 -23.704 1.00 95.12 101 PHE A O 1
ATOM 739 N N . GLN A 1 102 ? 12.366 -2.323 -22.468 1.00 95.69 102 GLN A N 1
ATOM 740 C CA . GLN A 1 102 ? 13.499 -3.243 -22.629 1.00 95.69 102 GLN A CA 1
ATOM 741 C C . GLN A 1 102 ? 13.597 -3.826 -24.046 1.00 95.69 102 GLN A C 1
ATOM 743 O O . GLN A 1 102 ? 14.709 -4.105 -24.505 1.00 95.69 102 GLN A O 1
ATOM 748 N N . GLU A 1 103 ? 12.472 -4.019 -24.731 1.00 95.62 103 GLU A N 1
ATOM 749 C CA . GLU A 1 103 ? 12.432 -4.478 -26.120 1.00 95.62 103 GLU A CA 1
ATOM 750 C C . GLU A 1 103 ? 13.011 -3.417 -27.065 1.00 95.62 103 GLU A C 1
ATOM 752 O O . GLU A 1 103 ? 13.864 -3.751 -27.887 1.00 95.62 103 GLU A O 1
ATOM 757 N N . GLU A 1 104 ? 12.671 -2.138 -26.873 1.00 95.19 104 GLU A N 1
ATOM 758 C CA . GLU A 1 104 ? 13.249 -1.019 -27.634 1.00 95.19 104 GLU A CA 1
ATOM 759 C C . GLU A 1 104 ? 14.774 -0.926 -27.480 1.00 95.19 104 GLU A C 1
ATOM 761 O O . GLU A 1 104 ? 15.499 -0.694 -28.449 1.00 95.19 104 GLU A O 1
ATOM 766 N N . LEU A 1 105 ? 15.283 -1.151 -26.265 1.00 93.62 105 LEU A N 1
ATOM 767 C CA . LEU A 1 105 ? 16.721 -1.118 -25.989 1.00 93.62 105 LEU A CA 1
ATOM 768 C C . LEU A 1 105 ? 17.465 -2.357 -26.499 1.00 93.62 105 LEU A C 1
ATOM 770 O O . LEU A 1 105 ? 18.657 -2.287 -26.805 1.00 93.62 105 LEU A O 1
ATOM 774 N N . THR A 1 106 ? 16.802 -3.514 -26.515 1.00 92.56 106 THR A N 1
ATOM 775 C CA . THR A 1 106 ? 17.429 -4.808 -26.808 1.00 92.56 106 THR A CA 1
ATOM 776 C C . THR A 1 106 ? 16.509 -5.721 -27.630 1.00 92.56 106 THR A C 1
ATOM 778 O O . THR A 1 106 ? 16.073 -6.763 -27.133 1.00 92.56 106 THR A O 1
ATOM 781 N N . PRO A 1 107 ? 16.264 -5.389 -28.913 1.00 90.75 107 PRO A N 1
ATOM 782 C CA . PRO A 1 107 ? 15.247 -6.048 -29.743 1.00 90.75 107 PRO A CA 1
ATOM 783 C C . PRO A 1 107 ? 15.581 -7.498 -30.130 1.00 90.75 107 PRO A C 1
ATOM 785 O O . PRO A 1 107 ? 14.748 -8.202 -30.691 1.00 90.75 107 PRO A O 1
ATOM 788 N N . SER A 1 108 ? 16.803 -7.967 -29.859 1.00 93.25 108 SER A N 1
ATOM 789 C CA . SER A 1 108 ? 17.256 -9.328 -30.173 1.00 93.25 108 SER A CA 1
ATOM 790 C C . SER A 1 108 ? 17.082 -10.335 -29.031 1.00 93.25 108 SER A C 1
ATOM 792 O O . SER A 1 108 ? 17.374 -11.516 -29.226 1.00 93.25 108 SER A O 1
ATOM 794 N N . LEU A 1 109 ? 16.643 -9.900 -27.844 1.00 93.44 109 LEU A N 1
ATOM 795 C CA . LEU A 1 109 ? 16.462 -10.790 -26.696 1.00 93.44 109 LEU A CA 1
ATOM 796 C C . LEU A 1 109 ? 15.230 -11.685 -26.852 1.00 93.44 109 LEU A C 1
ATOM 798 O O . LEU A 1 109 ? 14.202 -11.292 -27.400 1.00 93.44 109 LEU A O 1
ATOM 802 N N . SER A 1 110 ? 15.304 -12.896 -26.299 1.00 94.94 110 SER A N 1
ATOM 803 C CA . SER A 1 110 ? 14.123 -13.750 -26.180 1.00 94.94 110 SER A CA 1
ATOM 804 C C . SER A 1 110 ? 13.126 -13.186 -25.157 1.00 94.94 110 SER A C 1
ATOM 806 O O . SER A 1 110 ? 13.486 -12.455 -24.233 1.00 94.94 110 SER A O 1
ATOM 808 N N . ARG A 1 111 ? 11.855 -13.598 -25.245 1.00 91.88 111 ARG A N 1
ATOM 809 C CA . ARG A 1 111 ? 10.796 -13.156 -24.313 1.00 91.88 111 ARG A CA 1
ATOM 810 C C . ARG A 1 111 ? 11.114 -13.439 -22.838 1.00 91.88 111 ARG A C 1
ATOM 812 O O . ARG A 1 111 ? 10.755 -12.649 -21.971 1.00 91.88 111 ARG A O 1
ATOM 819 N N . VAL A 1 112 ? 11.780 -14.557 -22.537 1.00 95.62 112 VAL A N 1
ATOM 820 C CA . VAL A 1 112 ? 12.151 -14.922 -21.156 1.00 95.62 112 VAL A CA 1
ATOM 821 C C . VAL A 1 112 ? 13.268 -14.022 -20.631 1.00 95.62 112 VAL A C 1
ATOM 823 O O . VAL A 1 112 ? 13.255 -13.637 -19.462 1.00 95.62 112 VAL A O 1
ATOM 826 N N . GLU A 1 113 ? 14.228 -13.669 -21.484 1.00 96.00 113 GLU A N 1
ATOM 827 C CA . GLU A 1 113 ? 15.302 -12.737 -21.135 1.00 96.00 113 GLU A CA 1
ATOM 828 C C . GLU A 1 113 ? 14.763 -11.320 -20.948 1.00 96.00 113 GLU A C 1
ATOM 830 O O . GLU A 1 113 ? 15.109 -10.682 -19.955 1.00 96.00 113 GLU A O 1
ATOM 835 N N . LEU A 1 114 ? 13.853 -10.873 -21.822 1.00 94.81 114 LEU A N 1
ATOM 836 C CA . LEU A 1 114 ? 13.143 -9.601 -21.668 1.00 94.81 114 LEU A CA 1
ATOM 837 C C . LEU A 1 114 ? 12.375 -9.545 -20.347 1.00 94.81 114 LEU A C 1
ATOM 839 O O . LEU A 1 114 ? 12.528 -8.583 -19.602 1.00 94.81 114 LEU A O 1
ATOM 843 N N . LEU A 1 115 ? 11.630 -10.599 -19.997 1.00 95.31 115 LEU A N 1
ATOM 844 C CA . LEU A 1 115 ? 10.914 -10.665 -18.721 1.00 95.31 115 LEU A CA 1
ATOM 845 C C . LEU A 1 115 ? 11.859 -10.575 -17.519 1.00 95.31 115 LEU A C 1
ATOM 847 O O . LEU A 1 115 ? 11.612 -9.803 -16.595 1.00 95.31 115 LEU A O 1
ATOM 851 N N . ARG A 1 116 ? 12.957 -11.340 -17.521 1.00 95.75 116 ARG A N 1
ATOM 852 C CA . ARG A 1 116 ? 13.961 -11.270 -16.445 1.00 95.75 116 ARG A CA 1
ATOM 853 C C . ARG A 1 116 ? 14.557 -9.872 -16.328 1.00 95.75 116 ARG A C 1
ATOM 855 O O . ARG A 1 116 ? 14.741 -9.385 -15.216 1.00 95.75 116 ARG A O 1
ATOM 862 N N . LYS A 1 117 ? 14.838 -9.234 -17.464 1.00 94.44 117 LYS A N 1
ATOM 863 C CA . LYS A 1 117 ? 15.397 -7.886 -17.513 1.00 94.44 117 LYS A CA 1
ATOM 864 C C . LYS A 1 117 ? 14.402 -6.849 -16.997 1.00 94.44 117 LYS A C 1
ATOM 866 O O . LYS A 1 117 ? 14.783 -6.047 -16.159 1.00 94.44 117 LYS A O 1
ATOM 871 N N . ALA A 1 118 ? 13.139 -6.916 -17.413 1.00 95.06 118 ALA A N 1
ATOM 872 C CA . ALA A 1 118 ? 12.071 -6.032 -16.946 1.00 95.06 118 ALA A CA 1
ATOM 873 C C . ALA A 1 118 ? 11.824 -6.158 -15.432 1.00 95.06 118 ALA A C 1
ATOM 875 O O . ALA A 1 118 ? 11.714 -5.149 -14.744 1.00 95.06 118 ALA A O 1
ATOM 876 N N . LEU A 1 119 ? 11.812 -7.380 -14.885 1.00 94.75 119 LEU A N 1
ATOM 877 C CA . LEU A 1 119 ? 11.640 -7.604 -13.442 1.00 94.75 119 LEU A CA 1
ATOM 878 C C . LEU A 1 119 ? 12.821 -7.095 -12.600 1.00 94.75 119 LEU A C 1
ATOM 880 O O . LEU A 1 119 ? 12.629 -6.734 -11.442 1.00 94.75 119 LEU A O 1
ATOM 884 N N . GLY A 1 120 ? 14.032 -7.098 -13.163 1.00 93.19 120 GLY A N 1
ATOM 885 C CA . GLY A 1 120 ? 15.242 -6.582 -12.520 1.00 93.19 120 GLY A CA 1
ATOM 886 C C . GLY A 1 120 ? 15.569 -5.125 -12.859 1.00 93.19 120 GLY A C 1
ATOM 887 O O . GLY A 1 120 ? 16.5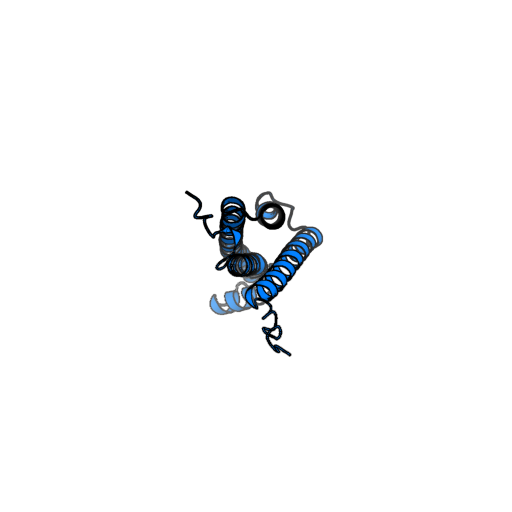87 -4.618 -12.389 1.00 93.19 120 GLY A O 1
ATOM 888 N N . ALA A 1 121 ? 14.762 -4.463 -13.692 1.00 91.44 121 ALA A N 1
ATOM 889 C CA . ALA A 1 121 ? 15.022 -3.102 -14.135 1.00 91.44 121 ALA A CA 1
ATOM 890 C C . ALA A 1 121 ? 14.667 -2.092 -13.040 1.00 91.44 121 ALA A C 1
ATOM 892 O O . ALA A 1 121 ? 13.601 -2.151 -12.429 1.00 91.44 121 ALA A O 1
ATOM 893 N N . THR A 1 122 ? 15.545 -1.111 -12.844 1.00 87.38 122 THR A N 1
ATOM 894 C CA . THR A 1 122 ? 15.262 0.039 -11.975 1.00 87.38 122 THR A CA 1
ATOM 895 C C . THR A 1 122 ? 14.313 1.036 -12.648 1.00 87.38 122 THR A C 1
ATOM 897 O O . THR A 1 122 ? 13.617 1.773 -11.958 1.00 87.38 122 THR A O 1
ATOM 900 N N . ALA A 1 123 ? 14.273 1.064 -13.986 1.00 87.25 123 ALA A N 1
ATOM 901 C CA . ALA A 1 123 ? 13.433 1.974 -14.759 1.00 87.25 123 ALA A CA 1
ATOM 902 C C . ALA A 1 123 ? 12.982 1.351 -16.100 1.00 87.25 123 ALA A C 1
ATOM 904 O O . ALA A 1 123 ? 13.836 0.871 -16.855 1.00 87.25 123 ALA A O 1
ATOM 905 N N . PRO A 1 124 ? 11.673 1.390 -16.412 1.00 89.69 124 PRO A N 1
ATOM 906 C CA . PRO A 1 124 ? 10.563 1.552 -15.464 1.00 89.69 124 PRO A CA 1
ATOM 907 C C . PRO A 1 124 ? 10.572 0.417 -14.417 1.00 89.69 124 PRO A C 1
ATOM 909 O O . PRO A 1 124 ? 10.876 -0.723 -14.780 1.00 89.69 124 PRO A O 1
ATOM 912 N N . PRO A 1 125 ? 10.291 0.677 -13.127 1.00 90.56 125 PRO A N 1
ATOM 913 C CA . PRO A 1 125 ? 10.312 -0.363 -12.102 1.00 90.56 125 PRO A CA 1
ATOM 914 C C . PRO A 1 125 ? 9.013 -1.187 -12.118 1.00 90.56 125 PRO A C 1
ATOM 916 O O . PRO A 1 125 ? 7.987 -0.763 -11.579 1.00 90.56 125 PRO A O 1
ATOM 919 N N . ALA A 1 126 ? 9.072 -2.398 -12.684 1.00 92.75 126 ALA A N 1
ATOM 920 C CA . ALA A 1 126 ? 7.910 -3.276 -12.890 1.00 92.75 126 ALA A CA 1
ATOM 921 C C . ALA A 1 126 ? 7.147 -3.634 -11.596 1.00 92.75 126 ALA A C 1
ATOM 923 O O . ALA A 1 126 ? 5.927 -3.787 -11.592 1.00 92.75 126 ALA A O 1
ATOM 924 N N . LEU A 1 127 ? 7.872 -3.797 -10.483 1.00 93.44 127 LEU A N 1
ATOM 925 C CA . LEU A 1 127 ? 7.325 -4.305 -9.218 1.00 93.44 127 LEU A CA 1
ATOM 926 C C . LEU A 1 127 ? 7.054 -3.220 -8.167 1.00 93.44 127 LEU A C 1
ATOM 928 O O . LEU A 1 127 ? 6.509 -3.539 -7.112 1.00 93.44 127 LEU A O 1
ATOM 932 N N . ALA A 1 128 ? 7.388 -1.953 -8.437 1.00 92.25 128 ALA A N 1
ATOM 933 C CA . ALA A 1 128 ? 7.128 -0.836 -7.522 1.00 92.25 128 ALA A CA 1
ATOM 934 C C . ALA A 1 128 ? 5.686 -0.800 -6.954 1.00 92.25 128 ALA A C 1
ATOM 936 O O . ALA A 1 128 ? 5.528 -0.676 -5.732 1.00 92.25 128 ALA A O 1
ATOM 937 N N . PRO A 1 129 ? 4.623 -0.994 -7.764 1.00 94.56 129 PRO A N 1
ATOM 938 C CA . PRO A 1 129 ? 3.245 -0.963 -7.260 1.00 94.56 129 PRO A CA 1
ATOM 939 C C . PRO A 1 129 ? 2.861 -2.142 -6.346 1.00 94.56 129 PRO A C 1
ATOM 941 O O . PRO A 1 129 ? 1.832 -2.073 -5.669 1.00 94.56 129 PRO A O 1
ATOM 944 N N . ALA A 1 130 ? 3.680 -3.198 -6.234 1.00 96.81 130 ALA A N 1
ATOM 945 C CA . ALA A 1 130 ? 3.425 -4.310 -5.310 1.00 96.81 130 ALA A CA 1
ATOM 946 C C . ALA A 1 130 ? 3.403 -3.864 -3.833 1.00 96.81 130 ALA A C 1
ATOM 948 O O . ALA A 1 130 ? 2.743 -4.492 -3.000 1.00 96.81 130 ALA A O 1
ATOM 949 N N . SER A 1 131 ? 4.069 -2.750 -3.517 1.00 96.62 131 SER A N 1
ATOM 950 C CA . SER A 1 131 ? 4.040 -2.116 -2.195 1.00 96.62 131 SER A CA 1
ATOM 951 C C . SER A 1 131 ? 2.615 -1.769 -1.738 1.00 96.62 131 SER A C 1
ATOM 953 O O . SER A 1 131 ? 2.277 -2.006 -0.578 1.00 96.62 131 SER A O 1
ATOM 955 N N . LEU A 1 132 ? 1.729 -1.321 -2.638 1.00 98.12 132 LEU A N 1
ATOM 956 C CA . LEU A 1 132 ? 0.323 -1.045 -2.311 1.00 98.12 132 LEU A CA 1
ATOM 957 C C . LEU A 1 132 ? -0.408 -2.318 -1.875 1.00 98.12 132 LEU A C 1
ATOM 959 O O . LEU A 1 132 ? -1.139 -2.311 -0.882 1.00 98.12 132 LEU A O 1
ATOM 963 N N . ALA A 1 133 ? -0.163 -3.435 -2.565 1.00 98.50 133 ALA A N 1
ATOM 964 C CA . ALA A 1 133 ? -0.752 -4.715 -2.194 1.00 98.50 133 ALA A CA 1
ATOM 965 C C . ALA A 1 133 ? -0.232 -5.216 -0.843 1.00 98.50 133 ALA A C 1
ATOM 967 O O . ALA A 1 133 ? -1.017 -5.692 -0.019 1.00 98.50 133 ALA A O 1
ATOM 968 N N . GLN A 1 134 ? 1.060 -5.032 -0.564 1.00 98.50 134 GLN A N 1
ATOM 969 C CA . GLN A 1 134 ? 1.628 -5.316 0.751 1.00 98.50 134 GLN A CA 1
ATOM 970 C C . GLN A 1 134 ? 0.966 -4.473 1.854 1.00 98.50 134 GLN A C 1
ATOM 972 O O . GLN A 1 134 ? 0.578 -5.025 2.885 1.00 98.50 134 GLN A O 1
ATOM 977 N N . LEU A 1 135 ? 0.785 -3.164 1.648 1.00 98.75 135 LEU A N 1
ATOM 978 C CA . LEU A 1 135 ? 0.102 -2.290 2.612 1.00 98.75 135 LEU A CA 1
ATOM 979 C C . LEU A 1 135 ? -1.345 -2.730 2.851 1.00 98.75 135 LEU A C 1
ATOM 981 O O . LEU A 1 135 ? -1.779 -2.819 4.001 1.00 98.75 135 LEU A O 1
ATOM 985 N N . GLY A 1 136 ? -2.070 -3.085 1.788 1.00 98.69 136 GLY A N 1
ATOM 986 C CA . GLY A 1 136 ? -3.418 -3.632 1.905 1.00 98.69 136 GLY A CA 1
ATOM 987 C C . GLY A 1 136 ? -3.464 -4.913 2.748 1.00 98.69 136 GLY A C 1
ATOM 988 O O . GLY A 1 136 ? -4.298 -5.036 3.647 1.00 98.69 136 GLY A O 1
ATOM 989 N N . LEU A 1 137 ? -2.522 -5.843 2.556 1.00 98.75 137 LEU A N 1
ATOM 990 C CA . LEU A 1 137 ? -2.426 -7.054 3.382 1.00 98.75 137 LEU A CA 1
ATOM 991 C C . LEU A 1 137 ? -2.147 -6.739 4.859 1.00 98.75 137 LEU A C 1
ATOM 993 O O . LEU A 1 137 ? -2.799 -7.305 5.741 1.00 98.75 137 LEU A O 1
ATOM 997 N N . VAL A 1 138 ? -1.229 -5.811 5.142 1.00 98.69 138 VAL A N 1
ATOM 998 C CA . VAL A 1 138 ? -0.929 -5.366 6.514 1.00 98.69 138 VAL A CA 1
ATOM 999 C C . VAL A 1 138 ? -2.167 -4.747 7.168 1.00 98.69 138 VAL A C 1
ATOM 1001 O O . VAL A 1 138 ? -2.469 -5.047 8.325 1.00 98.69 138 VAL A O 1
ATOM 1004 N N . GLY A 1 139 ? -2.937 -3.938 6.439 1.00 98.44 139 GLY A N 1
ATOM 1005 C CA . GLY A 1 139 ? -4.168 -3.356 6.968 1.00 98.44 139 GLY A CA 1
ATOM 1006 C C . GLY A 1 139 ? -5.297 -4.366 7.179 1.00 98.44 139 GLY A C 1
ATOM 1007 O O . GLY A 1 139 ? -6.024 -4.284 8.173 1.00 98.44 139 GLY A O 1
ATOM 1008 N N . LEU A 1 140 ? -5.425 -5.384 6.323 1.00 98.50 140 LEU A N 1
ATOM 1009 C CA . LEU A 1 140 ? -6.342 -6.497 6.587 1.00 98.50 140 LEU A CA 1
ATOM 1010 C C . LEU A 1 140 ? -5.926 -7.273 7.841 1.00 98.50 140 LEU A C 1
ATOM 1012 O O . LEU A 1 140 ? -6.783 -7.579 8.671 1.00 98.50 140 LEU A O 1
ATOM 1016 N N . ALA A 1 141 ? -4.626 -7.510 8.039 1.00 98.25 141 ALA A N 1
ATOM 1017 C CA . ALA A 1 141 ? -4.110 -8.118 9.263 1.00 98.25 141 ALA A CA 1
ATOM 1018 C C . ALA A 1 141 ? -4.400 -7.250 10.503 1.00 98.25 141 ALA A C 1
ATOM 1020 O O . ALA A 1 141 ? -4.824 -7.774 11.533 1.00 98.25 141 ALA A O 1
ATOM 1021 N N . TYR A 1 142 ? -4.262 -5.923 10.401 1.00 97.44 142 TYR A N 1
ATOM 1022 C CA . TYR A 1 142 ? -4.640 -4.983 11.466 1.00 97.44 142 TYR A CA 1
ATOM 10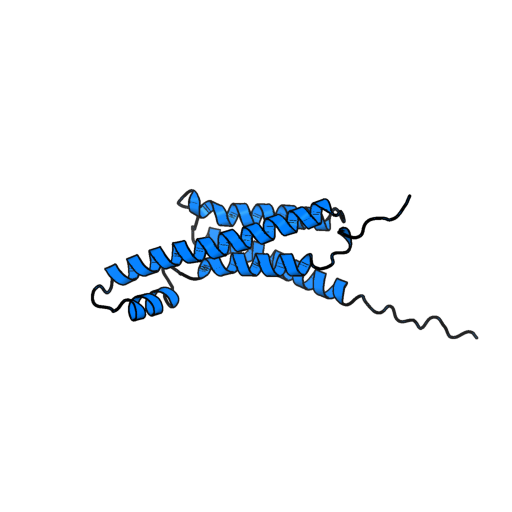23 C C . TYR A 1 142 ? -6.126 -5.106 11.850 1.00 97.44 142 TYR A C 1
ATOM 1025 O O . TYR A 1 142 ? -6.474 -5.108 13.035 1.00 97.44 142 TYR A O 1
ATOM 1033 N N . THR A 1 143 ? -7.014 -5.260 10.863 1.00 96.81 143 THR A N 1
ATOM 1034 C CA . THR A 1 143 ? -8.462 -5.403 11.102 1.00 96.81 143 THR A CA 1
ATOM 1035 C C . THR A 1 143 ? -8.902 -6.830 11.453 1.00 96.81 143 THR A C 1
ATOM 1037 O O . THR A 1 143 ? -10.085 -7.068 11.734 1.00 96.81 143 THR A O 1
ATOM 1040 N N . PHE A 1 144 ? -7.983 -7.798 11.484 1.00 95.50 144 PHE A N 1
ATOM 1041 C CA . PHE A 1 144 ? -8.314 -9.184 11.782 1.00 95.50 144 PHE A CA 1
ATOM 1042 C C . PHE A 1 144 ? -8.840 -9.334 13.215 1.00 95.50 144 PHE A C 1
ATOM 1044 O O . PHE A 1 144 ? -8.188 -8.955 14.192 1.00 95.50 144 PHE A O 1
ATOM 1051 N N . ARG A 1 145 ? -10.058 -9.884 13.349 1.00 92.44 145 ARG A N 1
ATOM 1052 C CA . ARG A 1 145 ? -10.772 -10.032 14.636 1.00 92.44 145 ARG A CA 1
ATOM 1053 C C . ARG A 1 145 ? -10.793 -8.729 15.457 1.00 92.44 145 ARG A C 1
ATOM 1055 O O . ARG A 1 145 ? -10.667 -8.751 16.684 1.00 92.44 145 ARG A O 1
ATOM 1062 N N . HIS A 1 146 ? -10.914 -7.586 14.778 1.00 92.81 146 HIS A N 1
ATOM 1063 C CA . HIS A 1 146 ? -10.849 -6.276 15.420 1.00 92.81 146 HIS A CA 1
ATOM 1064 C C . HIS A 1 146 ? -11.989 -6.088 16.444 1.00 92.81 146 HIS A C 1
ATOM 1066 O O . HIS A 1 146 ? -13.136 -6.417 16.128 1.00 92.81 146 HIS A O 1
ATOM 1072 N N . PRO A 1 147 ? -11.737 -5.524 17.647 1.00 91.69 147 PRO A N 1
ATOM 1073 C CA . PRO A 1 147 ? -12.756 -5.399 18.694 1.00 91.69 147 PRO A CA 1
ATOM 1074 C C . PRO A 1 147 ? -13.978 -4.583 18.266 1.00 91.69 147 PRO A C 1
ATOM 1076 O O . PRO A 1 147 ? -15.085 -4.896 18.683 1.00 91.69 147 PRO A O 1
ATOM 1079 N N . GLY A 1 148 ? -13.788 -3.598 17.381 1.00 89.69 148 GLY A N 1
ATOM 1080 C CA . GLY A 1 148 ? -14.880 -2.796 16.816 1.00 89.69 148 GLY A CA 1
ATOM 1081 C C . GLY A 1 148 ? -15.898 -3.585 15.978 1.00 89.69 148 GLY A C 1
ATOM 1082 O O . GLY A 1 148 ? -16.936 -3.035 15.641 1.00 89.69 148 GLY A O 1
ATOM 1083 N N . LEU A 1 149 ? -15.630 -4.854 15.640 1.00 90.69 149 LEU A N 1
ATOM 1084 C CA . LEU A 1 149 ? -16.577 -5.740 14.946 1.00 90.69 149 LEU A CA 1
ATOM 1085 C C . LEU A 1 149 ? -17.453 -6.565 15.902 1.00 90.69 149 LEU A C 1
ATOM 1087 O O . LEU A 1 149 ? -18.373 -7.244 15.442 1.00 90.69 149 LEU A O 1
ATOM 1091 N N . LYS A 1 150 ? -17.181 -6.548 17.213 1.00 86.94 150 LYS A N 1
ATOM 1092 C CA . LYS A 1 150 ? -18.045 -7.217 18.192 1.00 86.94 150 LYS A CA 1
ATOM 1093 C C . LYS A 1 150 ? -19.348 -6.421 18.305 1.00 86.94 150 LYS A C 1
ATOM 1095 O O . LYS A 1 150 ? -19.310 -5.231 18.601 1.00 86.94 150 LYS A O 1
ATOM 1100 N N . ARG A 1 151 ? -20.492 -7.068 18.056 1.00 69.12 151 ARG A N 1
ATOM 1101 C CA . ARG A 1 151 ? -21.807 -6.485 18.361 1.00 69.12 151 ARG A CA 1
ATOM 1102 C C . ARG A 1 151 ? -21.913 -6.314 19.877 1.00 69.12 151 ARG A C 1
ATOM 1104 O O . ARG A 1 151 ? -21.606 -7.258 20.601 1.00 69.12 151 ARG A O 1
ATOM 1111 N N . SER A 1 152 ? -22.338 -5.142 20.343 1.00 57.47 152 SER A N 1
ATOM 1112 C CA . SER A 1 152 ? -22.906 -5.003 21.682 1.00 57.47 152 SER A CA 1
ATOM 1113 C C . SER A 1 152 ? -24.192 -5.823 21.694 1.00 57.47 152 SER A C 1
ATOM 1115 O O . SER A 1 152 ? -25.195 -5.421 21.112 1.00 57.47 152 SER A O 1
ATOM 1117 N N . THR A 1 153 ? -24.138 -7.029 22.247 1.00 52.78 153 THR A N 1
ATOM 1118 C CA . THR A 1 153 ? -25.343 -7.747 22.659 1.00 52.78 153 THR A CA 1
ATOM 1119 C C . THR A 1 153 ? -25.874 -7.041 23.897 1.00 52.78 153 THR A C 1
ATOM 1121 O O . THR A 1 153 ? -25.514 -7.411 25.009 1.00 52.78 153 THR A O 1
ATOM 1124 N N . GLU A 1 154 ? -26.646 -5.984 23.686 1.00 47.66 154 GLU A N 1
ATOM 1125 C CA . GLU A 1 154 ? -27.531 -5.393 24.686 1.00 47.66 154 GLU A CA 1
ATOM 1126 C C . GLU A 1 154 ? -28.877 -5.174 23.986 1.00 47.66 154 GLU A C 1
ATOM 1128 O O . GLU A 1 154 ? -29.066 -4.189 23.272 1.00 47.66 154 GLU A O 1
ATOM 1133 N N . GLU A 1 155 ? -29.748 -6.176 24.123 1.00 40.28 155 GLU A N 1
ATOM 1134 C CA . GLU A 1 155 ? -31.210 -6.048 24.114 1.00 40.28 155 GLU A CA 1
ATOM 1135 C C . GLU A 1 155 ? -31.692 -6.366 25.532 1.00 40.28 155 GLU A C 1
ATOM 1137 O O . GLU A 1 155 ? -31.146 -7.333 26.120 1.00 40.28 155 GLU A O 1
#

Sequence (155 aa):
MSNGSESSRARDPAAGIRLILLAALALGIAGTAIELVLINHLEDWQQWIPLVALAASALTIAWSVARRSALAVRAVQVCMLGLIAAGLVGVGLHLSESLEFQEELTPSLSRVELLRKALGATAPPALAPASLAQLGLVGLAYTFRHPGLKRSTEE

Secondary structure (DSSP, 8-state):
------------HHHHHHHHHHHHHHHHHHHHHHHHHHTTTTSSGGGHHHHHHHHHHHHHHHHHHH---HHHHHHHHHHHHHHHHHHHHHHHHHHHHHHHHHHHH-TTS-HHHHHHHHHT-SSS-TTTTHHHHHHHHHHHHHHTT-GGGS-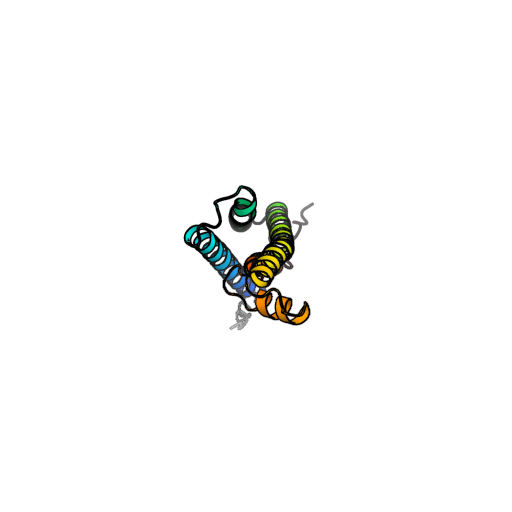----

Radius of gyration: 21.27 Å; chains: 1; bounding box: 49×29×85 Å